Protein AF-A0A8W8NIR6-F1 (afdb_monomer)

Radius of gyration: 35.35 Å; Cα contacts (8 Å, |Δi|>4): 20; chains: 1; bounding box: 32×66×88 Å

Sequence (97 aa):
MDSEATHNMVESFQDLDGRRLLQMTLEDFREISEQHGEFLFEIFKKMCTVDKQMAGLAMVHMLPPISEGSRSATPSPPGSKGNNRNGEGNGLQKESK

Solvent-accessible surface area (backbone atoms only — not comparable to full-atom values): 6610 Å² total; per-residue (Å²): 130,69,65,63,66,53,48,56,57,50,60,62,49,67,92,59,51,74,72,56,59,72,73,56,53,64,64,57,33,29,72,64,30,74,91,49,10,66,62,52,46,54,50,50,54,50,63,71,47,62,52,60,67,53,54,65,63,69,69,77,68,75,71,75,80,80,73,91,78,74,92,72,78,74,80,75,77,83,74,78,85,70,80,86,77,89,78,87,84,84,81,89,76,82,88,85,136

Organism: Magallana gig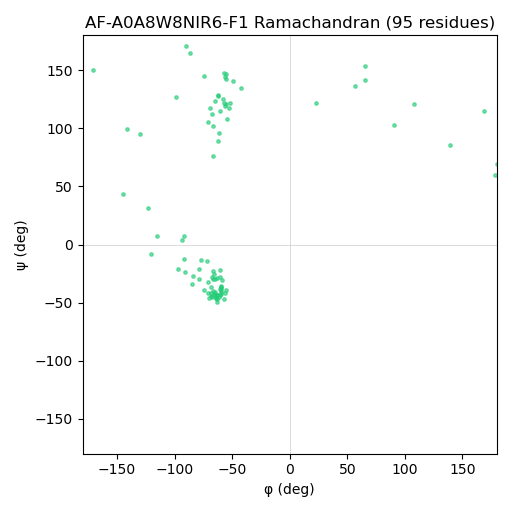as (NCBI:txid29159)

InterPro domains:
  IPR003118 Pointed domain [PF02198] (9-47)
  IPR013761 Sterile alpha motif/pointed domain superfamily [G3DSA:1.10.150.50] (2-50)
  IPR013761 Sterile alpha motif/pointed domain superfamily [SSF47769] (9-50)

pLDDT: mean 70.47, std 22.03, range [34.56, 98.06]

Structure (mmCIF, N/CA/C/O backbone):
data_AF-A0A8W8NIR6-F1
#
_entry.id   AF-A0A8W8NIR6-F1
#
loop_
_atom_site.group_PDB
_atom_site.id
_atom_site.type_symbol
_atom_site.label_atom_id
_atom_site.label_alt_id
_atom_site.label_comp_id
_atom_site.label_asym_id
_atom_site.label_entity_id
_atom_site.label_seq_id
_atom_site.pdbx_PDB_ins_code
_atom_site.Cartn_x
_atom_site.Cartn_y
_atom_site.Cartn_z
_atom_site.occupancy
_atom_site.B_iso_or_equiv
_atom_site.auth_seq_id
_atom_site.auth_comp_id
_atom_site.auth_asym_id
_atom_site.auth_atom_id
_atom_site.pdbx_PDB_model_num
ATOM 1 N N . MET A 1 1 ? 22.153 3.810 5.853 1.00 61.56 1 MET A N 1
ATOM 2 C CA . MET A 1 1 ? 20.794 3.248 5.726 1.00 61.56 1 MET A CA 1
ATOM 3 C C . MET A 1 1 ? 20.596 2.348 6.925 1.00 61.56 1 MET A C 1
ATOM 5 O O . MET A 1 1 ? 21.463 1.508 7.139 1.00 61.56 1 MET A O 1
ATOM 9 N N . ASP A 1 2 ? 19.547 2.559 7.720 1.00 79.06 2 ASP A N 1
ATOM 10 C CA . ASP A 1 2 ? 19.234 1.667 8.840 1.00 79.06 2 ASP A CA 1
ATOM 11 C C . ASP A 1 2 ? 18.723 0.334 8.294 1.00 79.06 2 ASP A C 1
ATOM 13 O O . ASP A 1 2 ? 17.614 0.228 7.761 1.00 79.06 2 ASP A O 1
ATOM 17 N N . SER A 1 3 ? 19.583 -0.680 8.370 1.00 82.38 3 SER A N 1
ATOM 18 C CA . SER A 1 3 ? 19.282 -2.021 7.867 1.00 82.38 3 SER A CA 1
ATOM 19 C C . SER A 1 3 ? 18.135 -2.669 8.644 1.00 82.38 3 SER A C 1
ATOM 21 O O . SER A 1 3 ? 17.377 -3.444 8.072 1.00 82.38 3 SER A O 1
ATOM 23 N N . GLU A 1 4 ? 17.986 -2.324 9.922 1.00 85.88 4 GLU A N 1
ATOM 24 C CA . GLU A 1 4 ? 16.942 -2.843 10.807 1.00 85.88 4 GLU A CA 1
ATOM 25 C C . GLU A 1 4 ? 15.557 -2.304 10.430 1.00 85.88 4 GLU A C 1
ATOM 27 O O . GLU A 1 4 ? 14.619 -3.075 10.255 1.00 85.88 4 GLU A O 1
ATOM 32 N N . ALA A 1 5 ? 15.441 -0.996 10.180 1.00 83.88 5 ALA A N 1
ATOM 33 C CA . ALA A 1 5 ? 14.187 -0.391 9.728 1.00 83.88 5 ALA A CA 1
ATOM 34 C C . ALA A 1 5 ? 13.713 -0.985 8.391 1.00 83.88 5 ALA A C 1
ATOM 36 O O . ALA A 1 5 ? 12.526 -1.237 8.190 1.00 83.88 5 ALA A O 1
ATOM 37 N N . THR A 1 6 ? 14.657 -1.255 7.486 1.00 86.38 6 THR A N 1
ATOM 38 C CA . THR A 1 6 ? 14.356 -1.895 6.199 1.00 86.38 6 THR A CA 1
ATOM 39 C C . THR A 1 6 ? 13.916 -3.347 6.391 1.00 86.38 6 THR A C 1
ATOM 41 O O . THR A 1 6 ? 12.964 -3.784 5.752 1.00 86.38 6 THR A O 1
ATOM 44 N N . HIS A 1 7 ? 14.576 -4.088 7.284 1.00 88.94 7 HIS A N 1
ATOM 45 C CA . HIS A 1 7 ? 14.241 -5.480 7.577 1.00 88.94 7 HIS A CA 1
ATOM 46 C C . HIS A 1 7 ? 12.832 -5.620 8.165 1.00 88.94 7 HIS A C 1
ATOM 48 O O . HIS A 1 7 ? 12.024 -6.362 7.611 1.00 88.94 7 HIS A O 1
ATOM 54 N N . ASN A 1 8 ? 12.504 -4.823 9.185 1.00 87.69 8 ASN A N 1
ATOM 55 C CA . ASN A 1 8 ? 11.188 -4.835 9.831 1.00 87.69 8 ASN A CA 1
ATOM 56 C C . ASN A 1 8 ? 10.062 -4.504 8.836 1.00 87.69 8 ASN A C 1
ATOM 58 O O . ASN A 1 8 ? 8.980 -5.094 8.868 1.00 87.69 8 ASN A O 1
ATOM 62 N N . MET A 1 9 ? 10.324 -3.576 7.911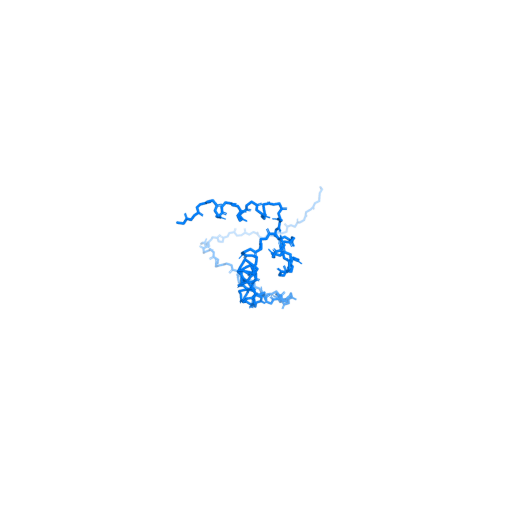 1.00 88.44 9 MET A N 1
ATOM 63 C CA . MET A 1 9 ? 9.373 -3.210 6.863 1.00 88.44 9 MET A CA 1
ATOM 64 C C . MET A 1 9 ? 9.101 -4.371 5.904 1.00 88.44 9 MET A C 1
ATOM 66 O O . MET A 1 9 ? 7.955 -4.580 5.526 1.00 88.44 9 MET A O 1
ATOM 70 N N . VAL A 1 10 ? 10.127 -5.133 5.516 1.00 89.25 10 VAL A N 1
ATOM 71 C CA . VAL A 1 10 ? 9.961 -6.294 4.627 1.00 89.25 10 VAL A CA 1
ATOM 72 C C . VAL A 1 10 ? 9.209 -7.421 5.334 1.00 89.25 10 VAL A C 1
ATOM 74 O O . VAL A 1 10 ? 8.285 -7.983 4.748 1.00 89.25 10 VAL A O 1
ATOM 77 N N . GLU A 1 11 ? 9.551 -7.714 6.590 1.00 92.75 11 GLU A N 1
ATOM 78 C CA . GLU A 1 11 ? 8.872 -8.757 7.373 1.00 92.75 11 GLU A CA 1
ATOM 79 C C . GLU A 1 11 ? 7.374 -8.479 7.542 1.00 92.75 11 GLU A C 1
ATOM 81 O O . GLU A 1 11 ? 6.562 -9.394 7.437 1.00 92.75 11 GLU A O 1
ATOM 86 N N . SER A 1 12 ? 6.983 -7.210 7.696 1.00 92.19 12 SER A N 1
ATOM 87 C CA . SER A 1 12 ? 5.574 -6.818 7.870 1.00 92.19 12 SER A CA 1
ATOM 88 C C . SER A 1 12 ? 4.672 -7.215 6.687 1.00 92.19 12 SER A C 1
ATOM 90 O O . SER A 1 12 ? 3.461 -7.341 6.849 1.00 92.19 12 SER A O 1
ATOM 92 N N . PHE A 1 13 ? 5.242 -7.439 5.498 1.00 93.12 13 PHE A N 1
ATOM 93 C CA . PHE A 1 13 ? 4.502 -7.817 4.288 1.00 93.12 13 PHE A CA 1
ATOM 94 C C . PHE A 1 13 ? 4.846 -9.228 3.782 1.00 93.12 13 PHE A C 1
ATOM 96 O O . PHE A 1 13 ? 4.392 -9.607 2.703 1.00 93.12 13 PHE A O 1
ATOM 103 N N . GLN A 1 14 ? 5.627 -10.019 4.527 1.00 93.06 14 GLN A N 1
ATOM 104 C CA . GLN A 1 14 ? 6.181 -11.290 4.035 1.00 93.06 14 GLN A CA 1
ATOM 105 C C . GLN A 1 14 ? 5.120 -12.348 3.685 1.00 93.06 14 GLN A C 1
ATOM 107 O O . GLN A 1 14 ? 5.336 -13.170 2.797 1.00 93.06 14 GLN A O 1
ATOM 112 N N . ASP A 1 15 ? 3.969 -12.307 4.362 1.00 93.50 15 ASP A N 1
ATOM 113 C CA . ASP A 1 15 ? 2.882 -13.281 4.207 1.00 93.50 15 ASP A CA 1
ATOM 114 C C . ASP A 1 15 ? 1.824 -12.836 3.181 1.00 93.50 15 ASP A C 1
ATOM 116 O O . ASP A 1 15 ? 0.801 -13.500 2.990 1.00 93.50 15 ASP A O 1
ATOM 120 N N . LEU A 1 16 ? 2.049 -11.703 2.508 1.00 92.88 16 LEU A N 1
ATOM 121 C CA . LEU A 1 16 ? 1.139 -11.162 1.509 1.00 92.88 16 LEU A CA 1
ATOM 122 C C . LEU A 1 16 ? 1.5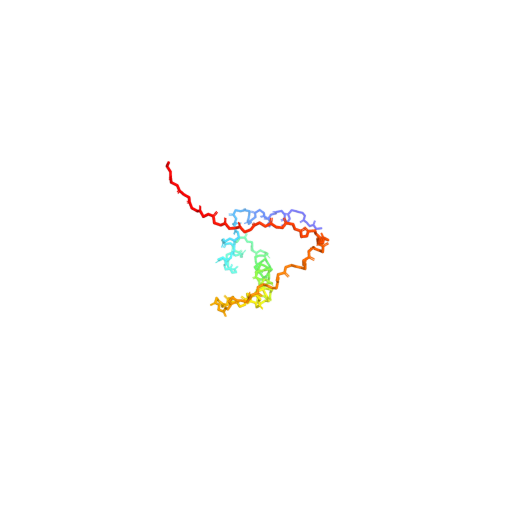98 -11.514 0.098 1.00 92.88 16 LEU A C 1
ATOM 124 O O . LEU A 1 16 ? 2.715 -11.216 -0.322 1.00 92.88 16 LEU A O 1
ATOM 128 N N . ASP A 1 17 ? 0.686 -12.094 -0.677 1.00 91.81 17 ASP A N 1
ATOM 129 C CA . ASP A 1 17 ? 0.895 -12.290 -2.103 1.00 91.81 17 ASP A CA 1
ATOM 130 C C . ASP A 1 17 ? 0.464 -11.055 -2.917 1.00 91.81 17 ASP A C 1
ATOM 132 O O . ASP A 1 17 ? -0.259 -10.162 -2.458 1.00 91.81 17 ASP A O 1
ATOM 136 N N . GLY A 1 18 ? 0.891 -11.004 -4.181 1.00 90.19 18 GLY A N 1
ATOM 137 C CA . GLY A 1 18 ? 0.562 -9.888 -5.073 1.00 90.19 18 GLY A CA 1
ATOM 138 C C . GLY A 1 18 ? -0.943 -9.705 -5.307 1.00 90.19 18 GLY A C 1
ATOM 139 O O . GLY A 1 18 ? -1.396 -8.587 -5.548 1.00 90.19 18 GLY A O 1
ATOM 140 N N . ARG A 1 19 ? -1.746 -10.776 -5.212 1.00 92.00 19 ARG A N 1
ATOM 141 C CA . ARG A 1 19 ? -3.208 -10.699 -5.377 1.00 92.00 19 ARG A CA 1
ATOM 142 C C . ARG A 1 19 ? -3.851 -9.999 -4.189 1.00 92.00 19 ARG A C 1
ATOM 144 O O . ARG A 1 19 ? -4.747 -9.180 -4.392 1.00 92.00 19 ARG A O 1
ATOM 151 N N . ARG A 1 20 ? -3.394 -10.308 -2.976 1.00 93.88 20 ARG A N 1
ATOM 152 C CA . ARG A 1 20 ? -3.866 -9.684 -1.746 1.00 93.88 20 ARG A CA 1
ATOM 153 C C . ARG A 1 20 ? -3.451 -8.220 -1.686 1.00 93.88 20 ARG A C 1
ATOM 155 O O . ARG A 1 20 ? -4.314 -7.378 -1.457 1.00 93.88 20 ARG A O 1
ATOM 162 N N . LEU A 1 21 ? -2.197 -7.913 -2.022 1.00 93.50 21 LEU A N 1
ATOM 163 C CA . LEU A 1 21 ? -1.689 -6.536 -2.107 1.00 93.50 21 LEU A CA 1
ATOM 164 C C . LEU A 1 21 ? -2.523 -5.655 -3.052 1.00 93.50 21 LEU A C 1
ATOM 166 O O . LEU A 1 21 ? -2.809 -4.504 -2.736 1.00 93.50 21 LEU A O 1
ATOM 170 N N . LEU A 1 22 ? -2.980 -6.194 -4.189 1.00 93.44 22 LEU A N 1
ATOM 171 C CA . LEU A 1 22 ? -3.823 -5.459 -5.144 1.00 93.44 22 LEU A CA 1
ATOM 172 C C . LEU A 1 22 ? -5.210 -5.081 -4.599 1.00 93.44 22 LEU A C 1
ATOM 174 O O . LEU A 1 22 ? -5.814 -4.132 -5.102 1.00 93.44 22 LEU A O 1
ATOM 178 N N . GLN A 1 23 ? -5.722 -5.827 -3.619 1.00 94.12 23 GLN A N 1
ATOM 179 C CA . GLN A 1 23 ? -7.044 -5.607 -3.020 1.00 94.12 23 GLN A CA 1
ATOM 180 C C . GLN A 1 23 ? -6.999 -4.688 -1.796 1.00 94.12 23 GLN A C 1
ATOM 182 O O . GLN A 1 23 ? -8.050 -4.233 -1.351 1.00 94.12 23 GLN A O 1
ATOM 187 N N . MET A 1 24 ? -5.808 -4.418 -1.264 1.00 95.44 24 MET A N 1
ATOM 188 C CA . MET A 1 24 ? -5.625 -3.615 -0.063 1.00 95.44 24 MET A CA 1
ATOM 189 C C . MET A 1 24 ? -5.846 -2.120 -0.317 1.00 95.44 24 MET A C 1
ATOM 191 O O . MET A 1 24 ? -5.532 -1.561 -1.376 1.00 95.44 24 MET A O 1
ATOM 195 N N . THR A 1 25 ? -6.395 -1.474 0.699 1.00 96.6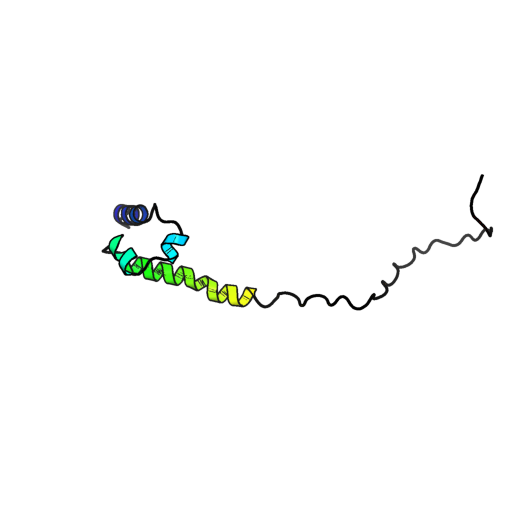9 25 THR A N 1
ATOM 196 C CA . THR A 1 25 ? -6.636 -0.040 0.813 1.00 96.69 25 THR A CA 1
ATOM 197 C C . THR A 1 25 ? -5.437 0.669 1.447 1.00 96.69 25 THR A C 1
ATOM 199 O O . THR A 1 25 ? -4.511 0.039 1.953 1.00 96.69 25 THR A O 1
ATOM 202 N N . LEU A 1 26 ? -5.448 2.004 1.437 1.00 96.69 26 LEU A N 1
ATOM 203 C CA . LEU A 1 26 ? -4.453 2.796 2.167 1.00 96.69 26 LEU A CA 1
ATOM 204 C C . LEU A 1 26 ? -4.481 2.492 3.676 1.00 96.69 26 LEU A C 1
ATOM 206 O O . LEU A 1 26 ? -3.436 2.490 4.321 1.00 96.69 26 LEU A O 1
ATOM 210 N N . GLU A 1 27 ? -5.668 2.241 4.231 1.00 98.06 27 GLU A N 1
ATOM 211 C CA . GLU A 1 27 ? -5.855 1.925 5.650 1.00 98.06 27 GLU A CA 1
ATOM 212 C C . GLU A 1 27 ? -5.199 0.588 6.000 1.00 98.06 27 GLU A C 1
ATOM 214 O O . GLU A 1 27 ? -4.438 0.539 6.961 1.00 98.06 27 GLU A O 1
ATOM 219 N N . ASP A 1 28 ? -5.355 -0.433 5.152 1.00 96.81 28 ASP A N 1
ATOM 220 C CA . ASP A 1 28 ? -4.697 -1.734 5.342 1.00 96.81 28 ASP A CA 1
ATOM 221 C C . ASP A 1 28 ? -3.160 -1.601 5.360 1.00 96.81 28 ASP A C 1
ATOM 223 O O . ASP A 1 28 ? -2.471 -2.243 6.149 1.00 96.81 28 ASP A O 1
ATOM 227 N N . PHE A 1 29 ? -2.590 -0.737 4.510 1.00 96.31 29 PHE A N 1
ATOM 228 C CA . PHE A 1 29 ? -1.144 -0.480 4.513 1.00 96.31 29 PHE A CA 1
ATOM 229 C C . PHE A 1 29 ? -0.678 0.259 5.774 1.00 96.31 29 PHE A C 1
ATOM 231 O O . PHE A 1 29 ? 0.420 -0.011 6.264 1.00 96.31 29 PHE A O 1
ATOM 238 N N . ARG A 1 30 ? -1.489 1.188 6.298 1.00 96.62 30 ARG A N 1
ATOM 239 C CA . ARG A 1 30 ? -1.203 1.902 7.554 1.00 96.62 30 ARG A CA 1
ATOM 240 C C . ARG A 1 30 ? -1.335 0.996 8.775 1.00 96.62 30 ARG A C 1
ATOM 242 O O . ARG A 1 30 ? -0.589 1.183 9.727 1.00 96.62 30 ARG A O 1
ATOM 249 N N . GLU A 1 31 ? -2.239 0.021 8.738 1.00 96.31 31 GLU A N 1
ATOM 250 C CA . GLU A 1 31 ? -2.392 -0.973 9.804 1.00 96.31 31 GLU A CA 1
ATOM 251 C C . GLU A 1 31 ? -1.168 -1.896 9.893 1.00 96.31 31 GLU A C 1
ATOM 253 O O . GLU A 1 31 ? -0.691 -2.185 10.987 1.00 96.31 31 GLU A O 1
ATOM 258 N N . ILE A 1 32 ? -0.610 -2.299 8.748 1.00 94.69 32 ILE A N 1
ATOM 259 C CA . ILE A 1 32 ? 0.604 -3.129 8.700 1.00 94.69 32 ILE A CA 1
ATOM 260 C C . ILE A 1 32 ? 1.860 -2.320 9.041 1.00 94.69 32 ILE A C 1
ATOM 262 O O . ILE A 1 32 ? 2.766 -2.817 9.706 1.00 94.69 32 ILE A O 1
ATOM 266 N N . SER A 1 33 ? 1.941 -1.071 8.577 1.00 93.06 33 SER A N 1
ATOM 267 C CA . SER A 1 33 ? 3.077 -0.193 8.845 1.00 93.06 33 SER A CA 1
ATOM 268 C C . SER A 1 33 ? 2.613 1.239 9.080 1.00 93.06 33 SER A C 1
ATOM 270 O O . SER A 1 33 ? 2.404 2.004 8.139 1.00 93.06 33 SER A O 1
ATOM 272 N N . GLU A 1 34 ? 2.514 1.634 10.347 1.00 91.19 34 GLU A N 1
ATOM 273 C CA . GLU A 1 34 ? 2.013 2.958 10.732 1.00 91.19 34 GLU A CA 1
ATOM 274 C C . GLU A 1 34 ? 2.872 4.098 10.156 1.00 91.19 34 GLU A C 1
ATOM 276 O O . GLU A 1 34 ? 2.352 5.071 9.613 1.00 91.19 34 GLU A O 1
ATOM 281 N N . GLN A 1 35 ? 4.202 3.958 10.210 1.00 90.31 35 GLN A N 1
ATOM 282 C CA . GLN A 1 35 ? 5.131 5.000 9.754 1.00 90.31 35 GLN A CA 1
ATOM 283 C C . GLN A 1 35 ? 5.317 5.052 8.235 1.00 90.31 35 GLN A C 1
ATOM 285 O O . GLN A 1 35 ? 5.619 6.117 7.695 1.00 90.31 35 GLN A O 1
ATOM 290 N N . HIS A 1 36 ? 5.193 3.920 7.536 1.00 92.25 36 HIS A N 1
ATOM 291 C CA . HIS A 1 36 ? 5.580 3.821 6.123 1.00 92.25 36 HIS A CA 1
ATOM 292 C C . HIS A 1 36 ? 4.437 3.417 5.193 1.00 92.25 36 HIS A C 1
ATOM 294 O O . HIS A 1 36 ? 4.601 3.494 3.975 1.00 92.25 36 HIS A O 1
ATOM 300 N N . GLY A 1 37 ? 3.274 3.043 5.727 1.00 94.12 37 GLY A N 1
ATOM 301 C CA . GLY A 1 37 ? 2.148 2.511 4.962 1.00 94.12 37 GLY A CA 1
ATOM 302 C C . GLY A 1 37 ? 1.683 3.433 3.839 1.00 94.12 37 GLY A C 1
ATOM 303 O O . GLY A 1 37 ? 1.475 2.980 2.718 1.00 94.12 37 GLY A O 1
ATOM 304 N N . GLU A 1 38 ? 1.609 4.741 4.091 1.00 96.00 38 GLU A N 1
ATOM 305 C CA . GLU A 1 38 ? 1.225 5.720 3.065 1.00 96.00 38 GLU A CA 1
ATOM 306 C C . GLU A 1 38 ? 2.232 5.792 1.911 1.00 96.00 38 GLU A C 1
ATOM 308 O O . GLU A 1 38 ? 1.855 5.726 0.741 1.00 96.00 38 GLU A O 1
ATOM 313 N N . PHE A 1 39 ? 3.525 5.856 2.233 1.00 94.38 39 PHE A N 1
ATOM 314 C CA . PHE A 1 39 ? 4.591 5.875 1.235 1.00 94.38 39 PHE A CA 1
ATOM 315 C C . PHE A 1 39 ? 4.623 4.579 0.410 1.00 94.38 39 PHE A C 1
ATOM 317 O O . PHE A 1 39 ? 4.738 4.620 -0.818 1.00 94.38 39 PHE A O 1
ATOM 324 N N . LEU A 1 40 ? 4.476 3.432 1.075 1.00 94.62 40 LEU A N 1
ATOM 325 C 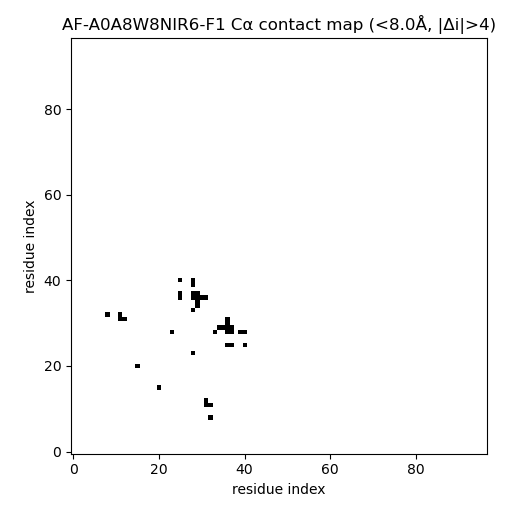CA . LEU A 1 40 ? 4.454 2.116 0.439 1.00 94.62 40 LEU A CA 1
ATOM 326 C C . LEU A 1 40 ? 3.241 1.944 -0.480 1.00 94.62 40 LEU A C 1
ATOM 328 O O . LEU A 1 40 ? 3.398 1.464 -1.605 1.00 94.62 40 LEU A O 1
ATOM 332 N N . PHE A 1 41 ? 2.058 2.385 -0.049 1.00 95.25 41 PHE A N 1
ATOM 333 C CA . PHE A 1 41 ? 0.839 2.337 -0.854 1.00 95.25 41 PHE A CA 1
ATOM 334 C C . PHE A 1 41 ? 0.970 3.168 -2.138 1.00 95.25 41 PHE A C 1
ATOM 336 O O . PHE A 1 41 ? 0.641 2.689 -3.226 1.00 95.25 41 PHE A O 1
ATOM 343 N N . GLU A 1 42 ? 1.513 4.383 -2.043 1.00 94.62 42 GLU A N 1
ATOM 344 C CA . GLU A 1 42 ? 1.735 5.259 -3.200 1.00 94.62 42 GLU A CA 1
ATOM 345 C C . GLU A 1 42 ? 2.722 4.662 -4.212 1.00 94.62 42 GLU A C 1
ATOM 347 O O . GLU A 1 42 ? 2.478 4.692 -5.424 1.00 94.62 42 GLU A O 1
ATOM 352 N N . ILE A 1 43 ? 3.828 4.079 -3.737 1.00 93.00 43 ILE A N 1
ATOM 353 C CA . ILE A 1 43 ? 4.778 3.380 -4.614 1.00 93.00 43 ILE A CA 1
ATOM 354 C C . ILE A 1 43 ? 4.107 2.176 -5.265 1.00 93.00 43 ILE A C 1
ATOM 356 O O . ILE A 1 43 ? 4.209 2.010 -6.482 1.00 93.00 43 ILE A O 1
ATOM 360 N N . PHE A 1 44 ? 3.385 1.365 -4.493 1.00 92.56 44 PHE A N 1
ATOM 361 C CA . PHE A 1 44 ? 2.675 0.203 -5.013 1.00 92.56 44 PHE A CA 1
ATOM 362 C C . PHE A 1 44 ? 1.680 0.593 -6.118 1.00 92.56 44 PHE A C 1
ATOM 364 O O . PHE A 1 44 ? 1.718 0.025 -7.211 1.00 92.56 44 PHE A O 1
ATOM 371 N N . LYS A 1 45 ? 0.865 1.636 -5.909 1.00 91.44 45 LYS A N 1
ATOM 372 C CA . LYS A 1 45 ? -0.056 2.162 -6.933 1.00 91.44 45 LYS A CA 1
ATOM 373 C C . LYS A 1 45 ? 0.663 2.630 -8.195 1.00 91.44 45 LYS A C 1
ATOM 375 O O . LYS A 1 45 ? 0.186 2.364 -9.304 1.00 91.44 45 LYS A O 1
ATOM 380 N N . LYS A 1 46 ? 1.805 3.302 -8.051 1.00 90.25 46 LYS A N 1
ATOM 381 C CA . LYS A 1 46 ? 2.635 3.713 -9.192 1.00 90.25 46 LYS A CA 1
ATOM 382 C C . LYS A 1 46 ? 3.171 2.496 -9.942 1.00 90.25 46 LYS A C 1
ATOM 384 O O . LYS A 1 46 ? 3.013 2.430 -11.155 1.00 90.25 46 LYS A O 1
ATOM 389 N N . MET A 1 47 ? 3.690 1.487 -9.245 1.00 88.12 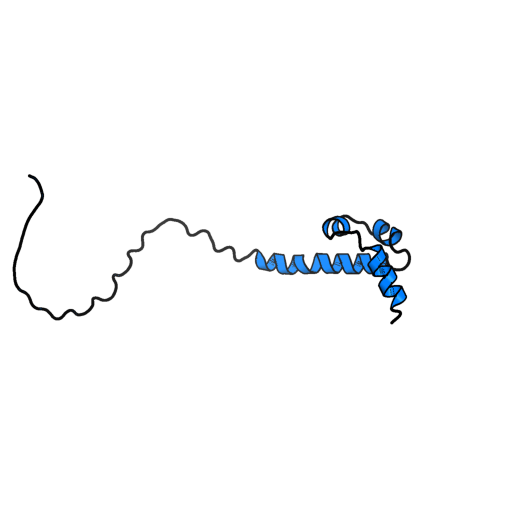47 MET A N 1
ATOM 390 C CA . MET A 1 47 ? 4.165 0.253 -9.884 1.00 88.12 47 MET A CA 1
ATOM 391 C C . MET A 1 47 ? 3.044 -0.462 -10.651 1.00 88.12 47 MET A C 1
ATOM 393 O O . MET A 1 47 ? 3.239 -0.846 -11.799 1.00 88.12 47 MET A O 1
ATOM 397 N N . CYS A 1 48 ? 1.836 -0.544 -10.086 1.00 85.75 48 CYS A N 1
ATOM 398 C CA . CYS A 1 48 ? 0.688 -1.166 -10.756 1.00 85.75 48 CYS A CA 1
ATOM 399 C C . CYS A 1 48 ? 0.106 -0.354 -11.930 1.00 85.75 48 CYS A C 1
ATOM 401 O O . CYS A 1 48 ? -0.714 -0.874 -12.689 1.00 85.75 48 CYS A O 1
ATOM 403 N N . THR A 1 49 ? 0.461 0.926 -12.075 1.00 79.62 49 THR A N 1
ATOM 404 C CA . THR A 1 49 ? -0.033 1.786 -13.167 1.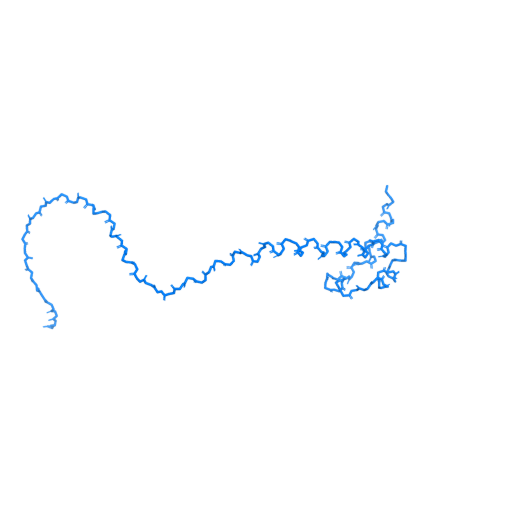00 79.62 49 THR A CA 1
ATOM 405 C C . THR A 1 49 ? 0.934 1.888 -14.342 1.00 79.62 49 THR A C 1
ATOM 407 O O . THR A 1 49 ? 0.479 2.163 -15.455 1.00 79.62 49 THR A O 1
ATOM 410 N N . VAL A 1 50 ? 2.225 1.598 -14.139 1.00 63.38 50 VAL A N 1
ATOM 411 C CA . VAL A 1 50 ? 3.256 1.629 -15.195 1.00 63.38 5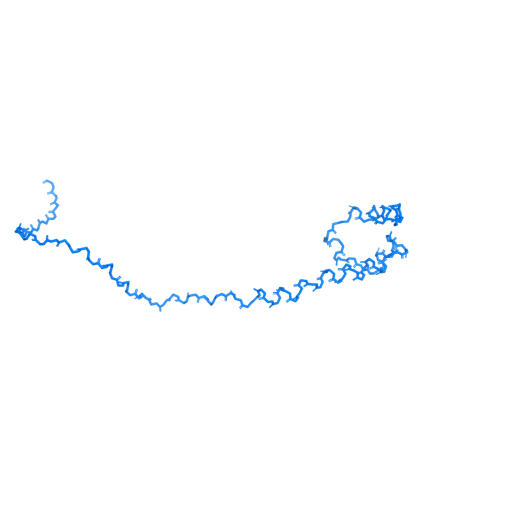0 VAL A CA 1
ATOM 412 C C . VAL A 1 50 ? 2.926 0.672 -16.355 1.00 63.38 50 VAL A C 1
ATOM 414 O O . VAL A 1 50 ? 3.177 1.012 -17.510 1.00 63.38 50 VAL A O 1
ATOM 417 N N . ASP A 1 51 ? 2.232 -0.442 -16.102 1.00 54.69 51 ASP A N 1
ATOM 418 C CA . ASP A 1 51 ? 1.837 -1.384 -17.160 1.00 54.69 51 ASP A CA 1
ATOM 419 C C . ASP A 1 51 ? 0.613 -0.966 -17.981 1.00 54.69 51 ASP A C 1
ATOM 421 O O . ASP A 1 51 ? 0.460 -1.416 -19.116 1.00 54.69 51 ASP A O 1
ATOM 425 N N . LYS A 1 52 ? -0.262 -0.077 -17.491 1.00 54.53 52 LYS A N 1
ATOM 426 C CA . LYS A 1 52 ? -1.463 0.295 -18.266 1.00 54.53 52 LYS A CA 1
ATOM 427 C C . LYS A 1 52 ? -1.128 1.083 -19.533 1.00 54.53 52 LYS A C 1
ATOM 429 O O . LYS A 1 52 ? -1.861 0.984 -20.514 1.00 54.53 52 LYS A O 1
ATOM 434 N N . GLN A 1 53 ? -0.018 1.821 -19.542 1.00 51.78 53 GLN A N 1
ATOM 435 C CA . GLN A 1 53 ? 0.405 2.593 -20.716 1.00 51.78 53 GLN A CA 1
ATOM 436 C C . GLN A 1 53 ? 1.197 1.752 -21.733 1.00 51.78 53 GLN A C 1
ATOM 438 O O . GLN A 1 53 ? 1.122 2.027 -22.927 1.00 51.78 53 GLN A O 1
ATOM 443 N N . MET A 1 54 ? 1.880 0.685 -21.301 1.00 48.72 54 MET A N 1
ATOM 444 C CA . MET A 1 54 ? 2.556 -0.264 -22.203 1.00 48.72 54 MET A CA 1
ATOM 445 C C . MET A 1 54 ? 1.613 -1.363 -22.721 1.00 48.72 54 MET A C 1
ATOM 447 O O . MET A 1 54 ? 1.698 -1.747 -23.888 1.00 48.72 54 MET A O 1
ATOM 451 N N . ALA A 1 55 ? 0.640 -1.808 -21.919 1.00 48.56 55 ALA A N 1
ATOM 452 C CA . ALA A 1 55 ? -0.402 -2.735 -22.367 1.00 48.56 55 ALA A CA 1
ATOM 453 C C . ALA A 1 55 ? -1.339 -2.104 -23.418 1.00 48.56 55 ALA A C 1
ATOM 455 O O . ALA A 1 55 ? -1.826 -2.801 -24.307 1.00 48.56 55 ALA A O 1
ATOM 456 N N . GLY A 1 56 ? -1.540 -0.779 -23.374 1.00 45.62 56 GLY A N 1
ATOM 457 C CA . GLY A 1 56 ? -2.264 -0.033 -24.410 1.00 45.62 56 GLY A CA 1
ATOM 458 C C . GLY A 1 56 ? -1.554 0.006 -25.772 1.00 45.62 56 GLY A C 1
ATOM 459 O O . GLY A 1 56 ? -2.219 0.150 -26.794 1.00 45.62 56 GLY A O 1
ATOM 460 N N . LEU A 1 57 ? -0.229 -0.183 -25.809 1.00 45.81 57 LEU A N 1
ATOM 461 C CA . LEU A 1 57 ? 0.556 -0.275 -27.049 1.00 45.81 57 LEU A CA 1
ATOM 462 C C . LEU A 1 57 ? 0.692 -1.717 -27.565 1.00 45.81 57 LEU A C 1
ATOM 464 O O . LEU A 1 57 ? 0.859 -1.920 -28.765 1.00 45.81 57 LEU A O 1
ATOM 468 N N . ALA A 1 58 ? 0.557 -2.725 -26.697 1.00 46.31 58 ALA A N 1
ATOM 469 C CA . ALA A 1 58 ? 0.572 -4.136 -27.094 1.00 46.31 58 ALA A CA 1
ATOM 470 C C . ALA A 1 58 ? -0.752 -4.618 -27.733 1.00 46.31 58 ALA A C 1
ATOM 472 O O . ALA A 1 58 ? -0.788 -5.678 -28.354 1.00 46.31 58 ALA A O 1
ATOM 473 N N . MET A 1 59 ? -1.837 -3.843 -27.623 1.00 47.75 59 MET A N 1
ATOM 474 C CA . MET A 1 59 ? -3.176 -4.222 -28.102 1.00 47.75 59 MET A CA 1
ATOM 475 C C . MET A 1 59 ? -3.501 -3.776 -29.545 1.00 47.75 59 MET A C 1
ATOM 477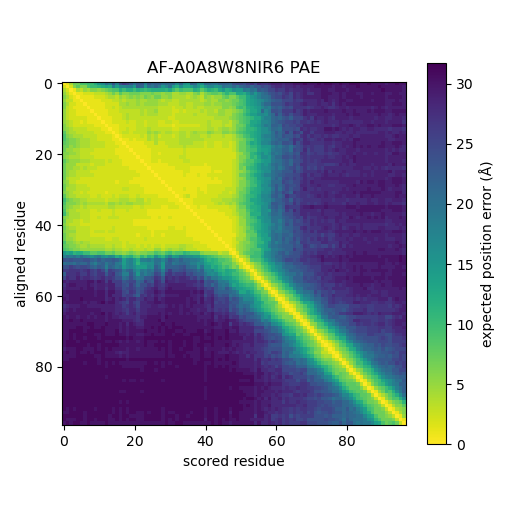 O O . MET A 1 59 ? -4.635 -3.956 -29.981 1.00 47.75 59 MET A O 1
ATOM 481 N N . VAL A 1 60 ? -2.549 -3.219 -30.314 1.00 48.88 60 VAL A N 1
ATOM 482 C CA . VAL A 1 60 ? -2.808 -2.703 -31.687 1.00 48.88 60 VAL A CA 1
ATOM 483 C C . VAL A 1 60 ? -1.923 -3.342 -32.769 1.00 48.88 60 VAL A C 1
ATOM 485 O O . VAL A 1 60 ? -1.603 -2.730 -33.783 1.00 48.88 60 VAL A O 1
ATOM 488 N N . HIS A 1 61 ? -1.536 -4.607 -32.603 1.00 47.88 61 HIS A N 1
ATOM 489 C CA . HIS A 1 61 ? -1.082 -5.415 -33.744 1.00 47.88 61 HIS A CA 1
ATOM 490 C C . HIS A 1 61 ? -1.496 -6.883 -33.611 1.00 47.88 61 HIS A C 1
ATOM 492 O O . HIS A 1 61 ? -0.735 -7.799 -33.908 1.00 47.88 61 HIS A O 1
ATOM 498 N N . MET A 1 62 ? -2.743 -7.128 -33.204 1.00 52.72 62 MET A N 1
ATOM 499 C CA . MET A 1 62 ? -3.392 -8.350 -33.669 1.00 52.72 62 MET A CA 1
ATOM 500 C C . MET A 1 62 ? -3.582 -8.174 -35.175 1.00 52.72 62 MET A C 1
ATOM 502 O O . MET A 1 62 ? -4.433 -7.398 -35.609 1.00 52.72 62 MET A O 1
ATOM 506 N N . LEU A 1 63 ? -2.710 -8.818 -35.956 1.00 57.97 63 LEU A N 1
ATOM 507 C CA . LEU A 1 63 ? -2.846 -8.944 -37.406 1.00 57.97 63 LEU A CA 1
ATOM 508 C C . LEU A 1 63 ? -4.317 -9.244 -37.736 1.00 57.97 63 LEU A C 1
ATOM 510 O O . LEU A 1 63 ? -4.918 -10.084 -37.058 1.00 57.97 63 LEU A O 1
ATOM 514 N N . PRO A 1 64 ? -4.915 -8.574 -38.737 1.00 56.97 64 PRO A N 1
ATOM 515 C CA . PRO A 1 64 ? -6.284 -8.875 -39.115 1.00 56.97 64 PRO A CA 1
ATOM 516 C C . PRO A 1 64 ? -6.394 -10.372 -39.439 1.00 56.97 64 PRO A C 1
ATOM 518 O O . PRO A 1 64 ? -5.458 -10.935 -40.020 1.00 56.97 64 PRO A O 1
ATOM 521 N N . PRO A 1 65 ? -7.506 -11.032 -39.069 1.00 60.69 65 PRO A N 1
ATOM 522 C CA . PRO A 1 65 ? -7.723 -12.417 -39.443 1.00 60.69 65 PRO A CA 1
ATOM 523 C C . PRO A 1 65 ? -7.617 -12.513 -40.965 1.00 60.69 65 PRO A C 1
ATOM 525 O O . PRO A 1 65 ? -8.327 -11.822 -41.698 1.00 60.69 65 PRO A O 1
ATOM 528 N N . ILE A 1 66 ? -6.677 -13.332 -41.433 1.00 59.22 66 ILE A N 1
ATOM 529 C CA . ILE A 1 66 ? -6.561 -13.702 -42.840 1.00 59.22 66 ILE A CA 1
ATOM 530 C C . ILE A 1 66 ? -7.910 -14.269 -43.275 1.00 59.22 66 ILE A C 1
ATOM 532 O O . ILE A 1 66 ? -8.314 -15.347 -42.849 1.00 59.22 66 ILE A O 1
ATOM 536 N N . SER A 1 67 ? -8.622 -13.492 -44.088 1.00 54.25 67 SER A N 1
ATOM 537 C CA . SER A 1 67 ? -9.861 -13.913 -44.721 1.00 54.25 67 SER A CA 1
ATOM 538 C C . SER A 1 67 ? -9.542 -15.117 -45.606 1.00 54.25 67 SER A C 1
ATOM 540 O O . SER A 1 67 ? -8.762 -15.007 -46.557 1.00 54.25 67 SER A O 1
ATOM 542 N N . GLU A 1 68 ? -10.095 -16.283 -45.275 1.00 59.41 68 GLU A N 1
ATOM 543 C CA . GLU A 1 68 ? -10.084 -17.447 -46.155 1.00 59.41 68 GLU A CA 1
ATOM 544 C C . GLU A 1 68 ? -10.846 -17.090 -47.434 1.00 59.41 68 GLU A C 1
ATOM 546 O O . GLU A 1 68 ? -12.073 -17.119 -47.487 1.00 59.41 68 GLU A O 1
ATOM 551 N N . GLY A 1 69 ? -10.119 -16.688 -48.473 1.00 56.91 69 GLY A N 1
ATOM 552 C CA . GLY A 1 69 ? -10.777 -16.208 -49.679 1.00 56.91 69 GLY A CA 1
ATOM 553 C C . GLY A 1 69 ? -9.832 -15.742 -50.768 1.00 56.91 69 GLY A C 1
ATOM 554 O O . GLY A 1 69 ? -9.899 -14.586 -51.165 1.00 56.91 69 GLY A O 1
ATOM 555 N N . SER A 1 70 ? -8.961 -16.632 -51.248 1.00 53.44 70 SER A N 1
ATOM 556 C CA . SER A 1 70 ? -8.604 -16.805 -52.670 1.00 53.44 70 SER A CA 1
ATOM 557 C C . SER A 1 70 ? -7.380 -17.707 -52.763 1.00 53.44 70 SER A C 1
ATOM 559 O O . SER A 1 70 ? -6.290 -17.350 -52.321 1.00 53.44 70 SER A O 1
ATOM 561 N N . ARG A 1 71 ? -7.549 -18.888 -53.364 1.00 59.66 71 ARG A N 1
ATOM 562 C CA . ARG A 1 71 ? -6.438 -19.733 -53.809 1.00 59.66 71 ARG A CA 1
ATOM 563 C C . ARG A 1 71 ? -5.647 -18.966 -54.873 1.00 59.66 71 ARG A C 1
ATOM 565 O O . ARG A 1 71 ? -5.952 -19.062 -56.057 1.00 59.66 71 ARG A O 1
ATOM 572 N N . SER A 1 72 ? -4.659 -18.184 -54.449 1.00 53.50 72 SER A N 1
ATOM 573 C CA . SER A 1 72 ? -3.647 -17.648 -55.352 1.00 53.50 72 SER A CA 1
ATOM 574 C C . SER A 1 72 ? -2.786 -18.820 -55.809 1.00 53.50 72 SER A C 1
ATOM 576 O O . SER A 1 72 ? -2.189 -19.514 -54.984 1.00 53.50 72 SER A O 1
ATOM 578 N N . ALA A 1 73 ? -2.800 -19.096 -57.112 1.00 54.53 73 ALA A N 1
ATOM 579 C CA . ALA A 1 73 ? -1.963 -20.119 -57.712 1.00 54.53 73 ALA A CA 1
ATOM 580 C C . ALA A 1 73 ? -0.501 -19.807 -57.379 1.00 54.53 73 ALA A C 1
ATOM 582 O O . ALA A 1 73 ? 0.017 -18.748 -57.735 1.00 54.53 73 ALA A O 1
ATOM 583 N N . THR A 1 74 ? 0.161 -20.719 -56.674 1.00 54.91 74 THR A N 1
ATOM 584 C CA . THR A 1 74 ? 1.605 -20.648 -56.491 1.00 54.91 74 THR A CA 1
ATOM 585 C C . THR A 1 74 ? 2.256 -20.649 -57.878 1.00 54.91 74 THR A C 1
ATOM 587 O O . THR A 1 74 ? 1.969 -21.546 -58.678 1.00 54.91 74 THR A O 1
ATOM 590 N N . PRO A 1 75 ? 3.113 -19.671 -58.227 1.00 57.34 75 PRO A N 1
ATOM 591 C CA . PRO A 1 75 ? 3.940 -19.828 -59.409 1.00 57.34 75 PRO A CA 1
ATOM 592 C C . PRO A 1 75 ? 4.847 -21.036 -59.165 1.00 57.34 75 PRO A C 1
ATOM 594 O O . PRO A 1 75 ? 5.483 -21.156 -58.116 1.00 57.34 75 PRO A O 1
ATOM 597 N N . SER A 1 76 ? 4.842 -21.978 -60.107 1.00 58.69 76 SER A N 1
ATOM 598 C CA . SER A 1 76 ? 5.677 -23.174 -60.034 1.00 58.69 76 SER A CA 1
ATOM 599 C C . SER A 1 76 ? 7.155 -22.785 -59.880 1.00 58.69 76 SER A C 1
ATOM 601 O O . SER A 1 76 ? 7.578 -21.780 -60.461 1.00 58.69 76 SER A O 1
ATOM 603 N N . PRO A 1 77 ? 7.957 -23.552 -59.119 1.00 60.78 77 PRO A N 1
ATOM 604 C CA . PRO A 1 77 ? 9.385 -23.289 -59.001 1.00 60.78 77 PRO A CA 1
ATOM 605 C C . PRO A 1 77 ? 10.048 -23.298 -60.389 1.00 60.78 77 PRO A C 1
ATOM 607 O O . PRO A 1 77 ? 9.602 -24.036 -61.274 1.00 60.78 77 PRO A O 1
ATOM 610 N N . PRO A 1 78 ? 11.100 -22.485 -60.603 1.00 59.78 78 PRO A N 1
ATOM 611 C CA . PRO A 1 78 ? 11.790 -22.416 -61.882 1.00 59.78 78 PRO A CA 1
ATOM 612 C C . PRO A 1 78 ? 12.284 -23.811 -62.257 1.00 59.78 78 PRO A C 1
ATOM 614 O O . PRO A 1 78 ? 13.020 -24.449 -61.504 1.00 59.78 78 PRO A O 1
ATOM 617 N N . GLY A 1 79 ? 11.829 -24.290 -63.417 1.00 50.94 79 GLY A N 1
ATOM 618 C CA . GLY A 1 79 ? 12.186 -25.599 -63.934 1.00 50.94 79 GLY A CA 1
ATOM 619 C C . GLY A 1 79 ? 13.699 -25.763 -63.947 1.00 50.94 79 GLY A C 1
ATOM 620 O O . GLY A 1 79 ? 14.417 -24.987 -64.582 1.00 50.94 79 GLY A O 1
ATOM 621 N N . SER A 1 80 ? 14.190 -26.786 -63.248 1.00 53.84 80 SER A N 1
ATOM 622 C CA . SER A 1 80 ? 15.528 -27.303 -63.493 1.00 53.84 80 SER A CA 1
ATOM 623 C C . SER A 1 80 ? 15.619 -27.588 -64.986 1.00 53.84 80 SER A C 1
ATOM 625 O O . SER A 1 80 ? 14.849 -28.386 -65.519 1.00 53.84 80 SER A O 1
ATOM 627 N N . LYS A 1 81 ? 16.522 -26.886 -65.671 1.00 50.41 81 LYS A N 1
ATOM 628 C CA . LYS A 1 81 ? 16.834 -27.085 -67.085 1.00 50.41 81 LYS A CA 1
ATOM 629 C C . LYS A 1 81 ? 17.489 -28.463 -67.235 1.00 50.41 81 LYS A C 1
ATOM 631 O O . LYS A 1 81 ? 18.706 -28.580 -67.332 1.00 50.41 81 LYS A O 1
ATOM 636 N N . GLY A 1 82 ? 16.668 -29.508 -67.176 1.00 49.12 82 GLY A N 1
ATOM 637 C CA . GLY A 1 82 ? 17.010 -30.865 -67.561 1.00 49.12 82 GLY A CA 1
ATOM 638 C C . GLY A 1 82 ? 17.226 -30.862 -69.062 1.00 49.12 82 GLY A C 1
ATOM 639 O O . GLY A 1 82 ? 16.312 -30.579 -69.835 1.00 49.12 82 GLY A O 1
ATOM 640 N N . ASN A 1 83 ? 18.473 -31.080 -69.461 1.00 45.31 83 ASN A N 1
ATOM 641 C CA . ASN A 1 83 ? 18.855 -31.142 -70.855 1.00 45.31 83 ASN A CA 1
ATOM 642 C C . ASN A 1 83 ? 18.127 -32.315 -71.524 1.00 45.31 83 ASN A C 1
ATOM 644 O O . ASN A 1 83 ? 18.126 -33.441 -71.030 1.00 45.31 83 ASN A O 1
ATOM 648 N N . ASN A 1 84 ? 17.490 -31.999 -72.640 1.00 42.22 84 ASN A N 1
ATOM 649 C CA . ASN A 1 84 ? 16.582 -32.846 -73.383 1.00 42.22 84 ASN A CA 1
ATOM 650 C C . ASN A 1 84 ? 17.320 -34.072 -73.956 1.00 42.22 84 ASN A C 1
ATOM 652 O O . ASN A 1 84 ? 18.256 -33.919 -74.743 1.00 42.22 84 ASN A O 1
ATOM 656 N N . ARG A 1 85 ? 16.862 -35.283 -73.632 1.00 46.59 85 ARG A N 1
ATOM 657 C CA . ARG A 1 85 ? 16.943 -36.427 -74.550 1.00 46.59 85 ARG A CA 1
ATOM 658 C C . ARG A 1 85 ? 15.567 -37.075 -74.616 1.00 46.59 85 ARG A C 1
ATOM 660 O O . ARG A 1 85 ? 15.198 -37.876 -73.768 1.00 46.59 85 ARG A O 1
ATOM 667 N N . ASN A 1 86 ? 14.825 -36.654 -75.638 1.00 40.12 86 ASN A N 1
ATOM 668 C CA . ASN A 1 86 ? 13.680 -37.362 -76.190 1.00 40.12 86 ASN A CA 1
ATOM 669 C C . ASN A 1 86 ? 14.042 -38.827 -76.458 1.00 40.12 86 ASN A C 1
ATOM 671 O O . ASN A 1 86 ? 15.122 -39.112 -76.977 1.00 40.12 86 ASN A O 1
ATOM 675 N N . GLY A 1 87 ? 13.095 -39.714 -76.182 1.00 38.31 87 GLY A N 1
ATOM 676 C CA . GLY A 1 87 ? 13.158 -41.114 -76.571 1.00 38.31 87 GLY A CA 1
ATOM 677 C C . GLY A 1 87 ? 11.923 -41.869 -76.104 1.00 38.31 87 GLY A C 1
ATOM 678 O O . GLY A 1 87 ? 12.033 -42.662 -75.186 1.00 38.31 87 GLY A O 1
ATOM 679 N N . GLU A 1 88 ? 10.789 -41.545 -76.733 1.00 36.41 88 GLU A N 1
ATOM 680 C CA . GLU A 1 88 ? 9.669 -42.440 -77.075 1.00 36.41 88 GLU A CA 1
ATOM 681 C C . GLU A 1 88 ? 8.955 -43.257 -75.980 1.00 36.41 88 GLU A C 1
ATOM 683 O O . GLU A 1 88 ? 9.554 -43.963 -75.181 1.00 36.41 88 GLU A O 1
ATOM 688 N N . GLY A 1 89 ? 7.619 -43.275 -76.056 1.00 39.88 89 GLY A N 1
ATOM 689 C CA . GLY A 1 89 ? 6.839 -44.408 -75.551 1.00 39.88 89 GLY A CA 1
ATOM 690 C C . GLY A 1 89 ? 5.567 -44.030 -74.812 1.00 39.88 89 GLY A C 1
ATOM 691 O O . GLY A 1 89 ? 5.545 -43.945 -73.591 1.00 39.88 89 GLY A O 1
ATOM 692 N N . ASN A 1 90 ? 4.495 -43.839 -75.575 1.00 36.97 90 ASN A N 1
ATOM 693 C CA . ASN A 1 90 ? 3.122 -43.719 -75.101 1.00 36.97 90 ASN A CA 1
ATOM 694 C C . ASN A 1 90 ? 2.670 -44.912 -74.237 1.00 36.97 90 ASN A C 1
ATOM 696 O O . ASN A 1 90 ? 2.891 -46.058 -74.608 1.00 36.97 90 ASN A O 1
ATOM 700 N N . GLY A 1 91 ? 1.816 -44.612 -73.254 1.00 35.91 91 GLY A N 1
ATOM 701 C CA . GLY A 1 91 ? 0.465 -45.179 -73.263 1.00 35.91 91 GLY A CA 1
ATOM 702 C C . GLY A 1 91 ? 0.125 -46.266 -72.241 1.00 35.91 91 GLY A C 1
ATOM 703 O O . GLY A 1 91 ? 0.632 -47.372 -72.337 1.00 35.91 91 GLY A O 1
ATOM 704 N N . LEU A 1 92 ? -0.904 -45.941 -71.434 1.00 40.62 92 LEU A N 1
ATOM 705 C CA . LEU A 1 92 ? -1.961 -46.831 -70.907 1.00 40.62 92 LEU A CA 1
ATOM 706 C C . LEU A 1 92 ? -1.526 -47.941 -69.927 1.00 40.62 92 LEU A C 1
ATOM 708 O O . LEU A 1 92 ? -0.439 -48.476 -70.006 1.00 40.62 92 LEU A O 1
ATOM 712 N N . GLN A 1 93 ? -2.330 -48.468 -69.009 1.00 38.41 93 GLN A N 1
ATOM 713 C CA . GLN A 1 93 ? -3.551 -48.127 -68.277 1.00 38.41 93 GLN A CA 1
ATOM 714 C C . GLN A 1 93 ? -3.651 -49.253 -67.218 1.00 38.41 93 GLN A C 1
ATOM 716 O O . GLN A 1 93 ? -3.199 -50.365 -67.457 1.00 38.41 93 GLN A O 1
ATOM 721 N N . LYS A 1 94 ? -4.244 -48.940 -66.064 1.00 42.66 94 LYS A N 1
ATOM 722 C CA . LYS A 1 94 ? -5.070 -49.803 -65.195 1.00 42.66 94 LYS A CA 1
ATOM 723 C C . LYS A 1 94 ? -4.935 -51.344 -65.254 1.00 42.66 94 LYS A C 1
ATOM 725 O O . LYS A 1 94 ? -5.338 -51.969 -66.219 1.00 42.66 94 LYS A O 1
ATOM 730 N N . GLU A 1 95 ? -4.610 -51.880 -64.074 1.00 34.56 95 GLU A N 1
ATOM 731 C CA . GLU A 1 95 ? -5.438 -52.785 -63.246 1.00 34.56 95 GLU A CA 1
ATOM 732 C C . GLU A 1 95 ? -5.822 -54.202 -63.733 1.00 34.56 95 GLU A C 1
ATOM 734 O O . GLU A 1 95 ? -6.301 -54.418 -64.837 1.00 34.56 95 GLU A O 1
ATOM 739 N N . SER A 1 96 ? -5.795 -55.098 -62.738 1.00 38.28 96 SER A N 1
ATOM 740 C CA . SER A 1 96 ? -6.676 -56.254 -62.521 1.00 38.28 96 SER A CA 1
ATOM 741 C C . SER A 1 96 ? -6.298 -57.622 -63.115 1.00 38.28 96 SER A C 1
ATOM 743 O O . SER A 1 96 ? -6.605 -57.930 -64.258 1.00 38.28 96 SER A O 1
ATOM 745 N N . LYS A 1 97 ? -5.801 -58.451 -62.179 1.00 36.12 97 LYS A N 1
ATOM 746 C CA . LYS A 1 97 ? -5.944 -59.911 -62.000 1.00 36.12 97 LYS A CA 1
ATOM 747 C C . LYS A 1 97 ? -5.240 -60.871 -62.959 1.00 36.12 97 LYS A C 1
ATOM 749 O O . LYS A 1 97 ? -5.596 -60.925 -64.150 1.00 36.12 97 LYS A O 1
#

Foldseek 3Di:
DPPVVVVLLCVLCVPPDPVNLVVDDLVNQCVSPVVCSNVVNVVNVVVVCVVVVVVVVVPPPPPPPDPPDDPDPDDDDDDDPPPDDDDDDDDDDDDDD

Secondary structure (DSSP, 8-state):
--HHHHHHHHHTTTT--HHHHHH--HHHHHHH-TTTHHHHHHHHHHHHHHHHHHHHHHTS-------S---PPPPPPPPP-----------------

Nearest PDB structures (foldseek):
  1sv0-assembly1_C  TM=7.636E-01  e=9.327E-01  Drosophila melanogaster

Mean predicted aligned error: 18.91 Å